Protein AF-A0A960H590-F1 (afdb_monomer)

Solvent-accessible surface area (backbone atoms only — not comparable to full-atom values): 7427 Å² total; per-residue (Å²): 130,58,73,65,61,55,49,53,28,50,52,21,27,54,49,34,53,52,32,52,53,50,29,50,54,44,60,70,56,63,64,77,76,83,58,82,88,44,58,82,53,71,83,54,59,54,64,62,56,49,19,52,51,46,10,65,77,66,76,49,52,62,70,59,20,43,52,50,48,50,51,20,40,50,33,64,75,55,20,55,53,39,43,52,43,26,50,73,19,73,45,50,67,68,58,51,52,51,51,53,65,75,45,66,83,56,75,52,66,72,60,28,49,50,51,22,50,55,50,32,56,53,56,60,49,48,63,56,55,56,58,65,75,76,111

Sequence (135 aa):
MDAIGASARSENIACARRLAAIAELYRRREVPVQDAEGRELWRIDPWAAVAAEIAASQSITAGAAESLLHNAVCLHQRLPRVAAVFAAGEVDFRTVQMIVTRTLLAVEPAVMAAIDAEVADTIRAWGGLSIYKTQ

Secondary structure (DSSP, 8-state):
--HHHHHHHHHHHHHHHHHHHHHHHHHHH-----SGGGSGGGGS-HHHHHHHHHHHHHT--HHHHHHHHHHHHHHHHH-HHHHHHHHTTSS-HHHHHHHHHHHTT--SHHHHHHHHHHHHHHHHHHHHHHHHTT-

pLDDT: mean 88.8, std 15.46, range [42.81, 98.62]

Radius of gyration: 17.21 Å; Cα contacts (8 Å, |Δi|>4): 115; chains: 1; bounding box: 35×35×58 Å

Nearest PDB structures (foldseek):
  5cwo-assembly2_B  TM=2.191E-01  e=4.228E+00  synthetic construct
  8e2i-assembly1_F  TM=2.078E-01  e=7.777E+00  Homo sapiens

Structure (mmCIF, N/CA/C/O backbone):
data_AF-A0A960H590-F1
#
_entry.id   AF-A0A960H590-F1
#
loop_
_atom_site.group_PDB
_atom_site.id
_atom_site.type_symbol
_atom_site.label_atom_id
_atom_site.label_alt_id
_atom_site.label_comp_id
_atom_site.label_asym_id
_atom_site.label_entity_id
_atom_site.label_seq_id
_atom_site.pdbx_PDB_ins_code
_atom_site.Cartn_x
_atom_site.Cartn_y
_atom_site.Cartn_z
_atom_site.occupancy
_atom_site.B_iso_or_equiv
_atom_site.auth_seq_id
_atom_site.auth_comp_id
_atom_site.auth_asym_id
_atom_site.auth_atom_id
_atom_site.pdbx_PDB_model_num
ATOM 1 N N . MET A 1 1 ? -21.307 6.253 15.480 1.00 61.31 1 MET A N 1
ATOM 2 C CA . MET A 1 1 ? -20.093 6.957 15.016 1.00 61.31 1 MET A CA 1
ATOM 3 C C . MET A 1 1 ? -20.484 8.391 14.742 1.00 61.31 1 MET A C 1
ATOM 5 O O . MET A 1 1 ? -21.526 8.587 14.125 1.00 61.31 1 MET A O 1
ATOM 9 N N . ASP A 1 2 ? -19.723 9.362 15.239 1.00 88.88 2 ASP A N 1
ATOM 10 C CA . ASP A 1 2 ? -19.942 10.768 14.893 1.00 88.88 2 ASP A CA 1
ATOM 11 C C . ASP A 1 2 ? -19.539 11.052 13.428 1.00 88.88 2 ASP A C 1
ATOM 13 O O . ASP A 1 2 ? -18.891 10.234 12.766 1.00 88.88 2 ASP A O 1
ATOM 17 N N . ALA A 1 3 ? -19.978 12.194 12.890 1.00 92.38 3 ALA A N 1
ATOM 18 C CA . ALA A 1 3 ? -19.750 12.566 11.490 1.00 92.38 3 ALA A CA 1
ATOM 19 C C . ALA A 1 3 ? -18.254 12.696 11.137 1.00 92.38 3 ALA A C 1
ATOM 21 O O . ALA A 1 3 ? -17.865 12.421 10.002 1.00 92.38 3 ALA A O 1
ATOM 22 N N . ILE A 1 4 ? -17.417 13.064 12.115 1.00 91.75 4 ILE A N 1
ATOM 23 C CA . ILE A 1 4 ? -15.966 13.201 11.952 1.00 91.75 4 ILE A CA 1
ATOM 24 C C . ILE A 1 4 ? -15.345 11.828 11.674 1.00 91.75 4 ILE A C 1
ATOM 26 O O . ILE A 1 4 ? -14.637 11.665 10.680 1.00 91.75 4 ILE A O 1
ATOM 30 N N . GLY A 1 5 ? -15.666 10.817 12.488 1.00 90.75 5 GLY A N 1
ATOM 31 C CA . GLY A 1 5 ? -15.167 9.455 12.294 1.00 90.75 5 GLY A CA 1
ATOM 32 C C . GLY A 1 5 ? -15.613 8.829 10.967 1.00 90.75 5 GLY A C 1
ATOM 33 O O . GLY A 1 5 ? -14.830 8.147 10.305 1.00 90.75 5 GLY A O 1
ATOM 34 N N . ALA A 1 6 ? -16.849 9.095 10.532 1.00 91.81 6 ALA A N 1
ATOM 35 C CA . ALA A 1 6 ? -17.350 8.616 9.240 1.00 91.81 6 ALA A CA 1
ATOM 36 C C . ALA A 1 6 ? -16.629 9.269 8.043 1.00 91.81 6 ALA A C 1
ATOM 38 O O . ALA A 1 6 ? -16.318 8.584 7.060 1.00 91.81 6 ALA A O 1
ATOM 39 N N . SER A 1 7 ? -16.325 10.570 8.133 1.00 94.88 7 SER A N 1
ATOM 40 C CA . SER A 1 7 ? -15.536 11.283 7.119 1.00 94.88 7 SER A CA 1
ATOM 41 C C . SER A 1 7 ? -14.119 10.721 7.033 1.00 94.88 7 SER A C 1
ATOM 43 O O . SER A 1 7 ? -13.684 10.330 5.952 1.00 94.88 7 SER A O 1
ATOM 45 N N . ALA A 1 8 ? -13.442 10.560 8.174 1.00 93.81 8 ALA A N 1
ATOM 46 C CA . ALA A 1 8 ? -12.092 9.999 8.229 1.00 93.81 8 ALA A CA 1
ATOM 47 C C . ALA A 1 8 ? -12.026 8.581 7.631 1.00 93.81 8 ALA A C 1
ATOM 49 O O . ALA A 1 8 ? -11.139 8.267 6.837 1.00 93.81 8 ALA A O 1
ATOM 50 N N . ARG A 1 9 ? -13.012 7.722 7.933 1.00 94.81 9 ARG A N 1
ATOM 51 C CA . ARG A 1 9 ? -13.103 6.387 7.319 1.00 94.81 9 ARG A CA 1
ATOM 52 C C . ARG A 1 9 ? -13.250 6.469 5.797 1.00 94.81 9 ARG A C 1
ATOM 54 O O . ARG A 1 9 ? -12.626 5.691 5.078 1.00 94.81 9 ARG A O 1
ATOM 61 N N . SER A 1 10 ? -14.052 7.409 5.303 1.00 97.44 10 SER A N 1
ATOM 62 C CA . SER A 1 10 ? -14.261 7.611 3.864 1.00 97.44 10 SER A CA 1
ATOM 63 C C . SER A 1 10 ? -12.991 8.102 3.161 1.00 97.44 10 SER A C 1
ATOM 65 O O . SER A 1 10 ? -12.666 7.613 2.077 1.00 97.44 10 SER A O 1
ATOM 67 N N . GLU A 1 11 ? -12.233 9.000 3.794 1.00 97.69 11 GLU A N 1
ATOM 68 C CA . GLU A 1 11 ? -10.921 9.452 3.316 1.00 97.69 11 GLU A CA 1
ATOM 69 C C . GLU A 1 11 ? -9.923 8.293 3.219 1.00 97.69 11 GLU A C 1
ATOM 71 O O . GLU A 1 11 ? -9.257 8.137 2.193 1.00 97.69 11 GLU A O 1
ATOM 76 N N . ASN A 1 12 ? -9.869 7.429 4.238 1.00 97.38 12 ASN A N 1
ATOM 77 C CA . ASN A 1 12 ? -9.002 6.250 4.238 1.00 97.38 12 ASN A CA 1
ATOM 78 C C . ASN A 1 12 ? -9.337 5.303 3.078 1.00 97.38 12 ASN A C 1
ATOM 80 O O . ASN A 1 12 ? -8.443 4.896 2.335 1.00 97.38 12 ASN A O 1
ATOM 84 N N . ILE A 1 13 ? -10.625 5.021 2.855 1.00 98.50 13 ILE A N 1
ATOM 85 C CA . ILE A 1 13 ? -11.088 4.177 1.741 1.00 98.50 13 ILE A CA 1
ATOM 86 C C . ILE A 1 13 ? -10.709 4.796 0.388 1.00 98.50 13 ILE A C 1
ATOM 88 O O . ILE A 1 13 ? -10.223 4.097 -0.506 1.00 98.50 13 ILE A O 1
ATOM 92 N N . ALA A 1 14 ? -10.915 6.103 0.212 1.00 98.56 14 ALA A N 1
ATOM 93 C CA . ALA A 1 14 ? -10.542 6.802 -1.017 1.00 98.56 14 ALA A CA 1
ATOM 94 C C . ALA A 1 14 ? -9.021 6.767 -1.250 1.00 98.56 14 ALA A C 1
ATOM 96 O O . ALA A 1 14 ? -8.561 6.521 -2.368 1.00 98.56 14 ALA A O 1
ATOM 97 N N . CYS A 1 15 ? -8.236 6.948 -0.189 1.00 98.50 15 CYS A N 1
ATOM 98 C CA . CYS A 1 15 ? -6.784 6.863 -0.232 1.00 98.50 15 CYS A CA 1
ATOM 99 C C . CYS A 1 15 ? -6.308 5.450 -0.614 1.00 98.50 15 CYS A C 1
ATOM 101 O O . CYS A 1 15 ? -5.470 5.311 -1.506 1.00 98.50 15 CYS A O 1
ATOM 103 N N . ALA A 1 16 ? -6.899 4.404 -0.031 1.00 98.62 16 ALA A N 1
ATOM 104 C CA . ALA A 1 16 ? -6.602 3.012 -0.364 1.00 98.62 16 ALA A CA 1
ATOM 105 C C . ALA A 1 16 ? -6.866 2.696 -1.841 1.00 98.62 16 ALA A C 1
ATOM 107 O O . ALA A 1 16 ? -6.008 2.125 -2.514 1.00 98.62 16 ALA A O 1
ATOM 108 N N . ARG A 1 17 ? -8.008 3.144 -2.381 1.00 98.56 17 ARG A N 1
ATOM 109 C CA . ARG A 1 17 ? -8.337 2.995 -3.811 1.00 98.56 17 ARG A CA 1
ATOM 110 C C . ARG A 1 17 ? -7.303 3.668 -4.711 1.00 98.56 17 ARG A C 1
ATOM 112 O O . ARG A 1 17 ? -6.904 3.092 -5.720 1.00 98.56 17 ARG A O 1
ATOM 119 N N . ARG A 1 18 ? -6.841 4.865 -4.336 1.00 98.12 18 ARG A N 1
ATOM 120 C CA . ARG A 1 18 ? -5.791 5.585 -5.069 1.00 98.12 18 ARG A CA 1
ATOM 121 C C . ARG A 1 18 ? -4.467 4.820 -5.061 1.00 98.12 18 ARG A C 1
ATOM 123 O O . ARG A 1 18 ? -3.856 4.686 -6.116 1.00 98.12 18 ARG A O 1
ATOM 130 N N . LEU A 1 19 ? -4.038 4.281 -3.918 1.00 98.50 19 LEU A N 1
ATOM 131 C CA . LEU A 1 19 ? -2.819 3.466 -3.852 1.00 98.50 19 LEU A CA 1
ATOM 132 C C . LEU A 1 19 ? -2.938 2.169 -4.663 1.00 98.50 19 LEU A C 1
ATOM 134 O O . LEU A 1 19 ? -1.978 1.794 -5.330 1.00 98.50 19 LEU A O 1
ATOM 138 N N . ALA A 1 20 ? -4.100 1.514 -4.650 1.00 98.56 20 ALA A N 1
ATOM 139 C CA . ALA A 1 20 ? -4.343 0.326 -5.468 1.00 98.56 20 ALA A CA 1
ATOM 140 C C . ALA A 1 20 ? -4.228 0.632 -6.968 1.00 98.56 20 ALA A C 1
ATOM 142 O O . ALA A 1 20 ? -3.589 -0.116 -7.705 1.00 98.56 20 ALA A O 1
ATOM 143 N N . ALA A 1 21 ? -4.777 1.767 -7.415 1.00 98.31 21 ALA A N 1
ATOM 144 C CA . ALA A 1 21 ? -4.652 2.213 -8.800 1.00 98.31 21 ALA A CA 1
ATOM 145 C C . ALA A 1 21 ? -3.192 2.499 -9.195 1.00 98.31 21 ALA A C 1
ATOM 147 O O . ALA A 1 21 ? -2.768 2.125 -10.286 1.00 98.31 21 ALA A O 1
ATOM 148 N N . ILE A 1 22 ? -2.410 3.112 -8.300 1.00 98.06 22 ILE A N 1
ATOM 149 C CA . ILE A 1 22 ? -0.979 3.366 -8.521 1.00 98.06 22 ILE A CA 1
ATOM 150 C C . ILE A 1 22 ? -0.193 2.054 -8.636 1.00 98.06 22 ILE A C 1
ATOM 152 O O . ILE A 1 22 ? 0.604 1.896 -9.560 1.00 98.06 22 ILE A O 1
ATOM 156 N N . ALA A 1 23 ? -0.425 1.107 -7.724 1.00 97.25 23 ALA A N 1
ATOM 157 C CA . ALA A 1 23 ? 0.250 -0.188 -7.746 1.00 97.25 23 ALA A CA 1
ATOM 158 C C . ALA A 1 23 ? -0.085 -0.981 -9.019 1.00 97.25 23 ALA A C 1
ATOM 160 O O . ALA A 1 23 ? 0.802 -1.565 -9.638 1.00 97.25 23 ALA A O 1
ATOM 161 N N . GLU A 1 24 ? -1.347 -0.953 -9.450 1.00 96.19 24 GLU A N 1
ATOM 162 C CA . GLU A 1 24 ? -1.782 -1.574 -10.701 1.00 96.19 24 GLU A CA 1
ATOM 163 C C . GLU A 1 24 ? -1.142 -0.914 -11.932 1.00 96.19 24 GLU A C 1
ATOM 165 O O . GLU A 1 24 ? -0.709 -1.616 -12.847 1.00 96.19 24 GLU A O 1
ATOM 170 N N . LEU A 1 25 ? -1.039 0.420 -11.961 1.00 94.75 25 LEU A N 1
ATOM 171 C CA . LEU A 1 25 ? -0.354 1.141 -13.038 1.00 94.75 25 LEU A CA 1
ATOM 172 C C . LEU A 1 25 ? 1.120 0.726 -13.137 1.00 94.75 25 LEU A C 1
ATOM 174 O O . LEU A 1 25 ? 1.604 0.457 -14.237 1.00 94.75 25 LEU A O 1
ATOM 178 N N . TYR A 1 26 ? 1.815 0.637 -12.001 1.00 94.62 26 TYR A N 1
ATOM 179 C CA . TYR A 1 26 ? 3.198 0.166 -11.957 1.00 94.62 26 TYR A CA 1
ATOM 180 C C . TYR A 1 26 ? 3.318 -1.284 -12.440 1.00 94.62 26 TYR A C 1
ATOM 182 O O . TYR A 1 26 ? 4.098 -1.558 -13.350 1.00 94.62 26 TYR A O 1
ATOM 190 N N . ARG A 1 27 ? 2.467 -2.191 -11.944 1.00 92.00 27 ARG A N 1
ATOM 191 C CA . ARG A 1 27 ? 2.442 -3.605 -12.358 1.00 92.00 27 ARG A CA 1
ATOM 192 C C . ARG A 1 27 ? 2.240 -3.777 -13.869 1.00 92.00 27 ARG A C 1
ATOM 194 O O . ARG A 1 27 ? 2.818 -4.676 -14.467 1.00 92.00 27 ARG A O 1
ATOM 201 N N . ARG A 1 28 ? 1.427 -2.924 -14.504 1.00 88.88 28 ARG A N 1
ATOM 202 C CA . ARG A 1 28 ? 1.226 -2.932 -15.967 1.00 88.88 28 ARG A CA 1
ATOM 203 C C . ARG A 1 28 ? 2.447 -2.464 -16.754 1.00 88.88 28 ARG A C 1
ATOM 205 O O . ARG A 1 28 ? 2.551 -2.809 -17.924 1.00 88.88 28 ARG A O 1
ATOM 212 N N . ARG A 1 29 ? 3.319 -1.653 -16.151 1.00 86.31 29 ARG A N 1
ATOM 213 C CA . ARG A 1 29 ? 4.539 -1.117 -16.777 1.00 86.31 29 ARG A CA 1
ATOM 214 C C . ARG A 1 29 ? 5.781 -1.950 -16.481 1.00 86.31 29 ARG A C 1
ATOM 216 O O . ARG A 1 29 ? 6.741 -1.865 -17.235 1.00 86.31 29 ARG A O 1
ATOM 223 N N . GLU A 1 30 ? 5.741 -2.795 -15.457 1.00 78.75 30 GLU A N 1
ATOM 224 C CA . GLU A 1 30 ? 6.778 -3.778 -15.109 1.00 78.75 30 GLU A CA 1
ATOM 225 C C . GLU A 1 30 ? 6.817 -4.984 -16.084 1.00 78.75 30 GLU A C 1
ATOM 227 O O . GLU A 1 30 ? 7.184 -6.091 -15.703 1.00 78.75 30 GLU A O 1
ATOM 232 N N . VAL A 1 31 ? 6.413 -4.806 -17.352 1.00 64.19 31 VAL A N 1
ATOM 233 C CA . VAL A 1 31 ? 6.327 -5.888 -18.350 1.00 64.19 31 VAL A CA 1
ATOM 234 C C . VAL A 1 31 ? 7.686 -6.593 -18.483 1.00 64.19 31 VAL A C 1
ATOM 236 O O . VAL A 1 31 ? 8.676 -5.940 -18.825 1.00 64.19 31 VAL A O 1
ATOM 239 N N . PRO A 1 32 ? 7.764 -7.920 -18.260 1.00 57.16 32 PRO A N 1
ATOM 240 C CA . PRO A 1 32 ? 8.978 -8.679 -18.526 1.00 57.16 32 PRO A CA 1
ATOM 241 C C . PRO A 1 32 ? 9.287 -8.631 -20.024 1.00 57.16 32 PRO A C 1
ATOM 243 O O . PRO A 1 32 ? 8.442 -8.991 -20.841 1.00 57.16 32 PRO A O 1
ATOM 246 N N . VAL A 1 33 ? 10.496 -8.207 -20.390 1.00 54.75 33 VAL A N 1
ATOM 247 C CA . VAL A 1 33 ? 10.960 -8.180 -21.785 1.00 54.75 33 VAL A CA 1
ATOM 248 C C . VAL A 1 33 ? 10.989 -9.617 -22.322 1.00 54.75 33 VAL A C 1
ATOM 250 O O . VAL A 1 33 ? 11.894 -10.381 -21.989 1.00 54.75 33 VAL A O 1
ATOM 253 N N . GLN A 1 34 ? 9.990 -10.006 -23.116 1.00 52.28 34 GLN A N 1
ATOM 254 C CA . GLN A 1 34 ? 9.937 -11.321 -23.773 1.00 52.28 34 GLN A CA 1
ATOM 255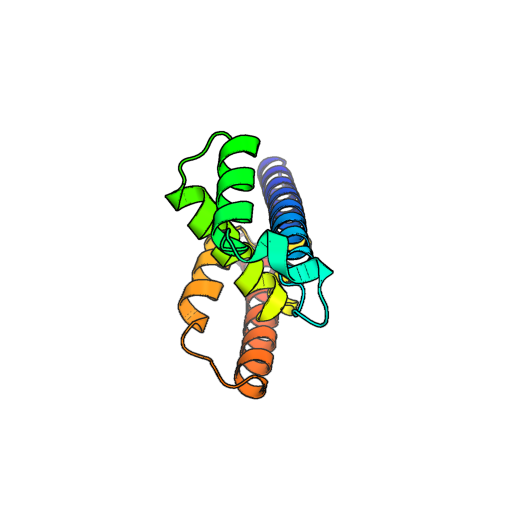 C C . GLN A 1 34 ? 10.167 -11.229 -25.296 1.00 52.28 34 GLN A C 1
ATOM 257 O O . GLN A 1 34 ? 10.474 -12.244 -25.914 1.00 52.28 34 GLN A O 1
ATOM 262 N N . ASP A 1 35 ? 10.119 -10.037 -25.902 1.00 52.09 35 ASP A N 1
ATOM 263 C CA . ASP A 1 35 ? 10.231 -9.826 -27.354 1.00 52.09 35 ASP A CA 1
ATOM 264 C C . ASP A 1 35 ? 10.534 -8.352 -27.735 1.00 52.09 35 ASP A C 1
ATOM 266 O O . ASP A 1 35 ? 10.945 -7.532 -26.907 1.00 52.09 35 ASP A O 1
ATOM 270 N N . ALA A 1 36 ? 10.474 -8.044 -29.039 1.00 59.44 36 ALA A N 1
ATOM 271 C CA . ALA A 1 36 ? 10.908 -6.785 -29.643 1.00 59.44 36 ALA A CA 1
ATOM 272 C C . ALA A 1 36 ? 10.139 -5.551 -29.138 1.00 59.44 36 ALA A C 1
ATOM 274 O O . ALA A 1 36 ? 10.721 -4.467 -29.110 1.00 59.44 36 ALA A O 1
ATOM 275 N N . GLU A 1 37 ? 8.903 -5.758 -28.696 1.00 56.59 37 GLU A N 1
ATOM 276 C CA . GLU A 1 37 ? 7.905 -4.805 -28.203 1.00 56.59 37 GLU A CA 1
ATOM 277 C C . GLU A 1 37 ? 8.233 -4.218 -26.813 1.00 56.59 37 GLU A C 1
ATOM 279 O O . GLU A 1 37 ? 7.601 -3.270 -26.355 1.00 56.59 37 GLU A O 1
ATOM 284 N N . GLY A 1 38 ? 9.237 -4.752 -26.108 1.00 55.25 38 GLY A N 1
ATOM 285 C CA . GLY A 1 38 ? 9.724 -4.180 -24.843 1.00 55.25 38 GLY A CA 1
ATOM 286 C C . GLY A 1 38 ? 10.887 -3.193 -25.002 1.00 55.25 38 GLY A C 1
ATOM 287 O O . GLY A 1 38 ? 11.285 -2.538 -24.035 1.00 55.25 38 GLY A O 1
ATOM 288 N N . ARG A 1 39 ? 11.486 -3.091 -26.199 1.00 59.47 39 ARG A N 1
ATOM 289 C CA . ARG A 1 39 ? 12.754 -2.363 -26.396 1.00 59.47 39 ARG A CA 1
ATOM 290 C C . ARG A 1 39 ? 12.589 -0.850 -26.501 1.00 59.47 39 ARG A C 1
ATOM 292 O O . ARG A 1 39 ? 13.506 -0.131 -26.110 1.00 59.47 39 ARG A O 1
ATOM 299 N N . GLU A 1 40 ? 11.457 -0.341 -26.978 1.00 60.97 40 GLU A N 1
ATOM 300 C CA . GLU A 1 40 ? 11.181 1.103 -26.974 1.00 60.97 40 GLU A CA 1
ATOM 301 C C . GLU A 1 40 ? 11.057 1.684 -25.556 1.00 60.97 40 GLU A C 1
ATOM 303 O O . GLU A 1 40 ? 11.410 2.843 -25.330 1.00 60.97 40 GLU A O 1
ATOM 308 N N . LEU A 1 41 ? 10.620 0.867 -24.593 1.00 59.03 41 LEU A N 1
ATOM 309 C CA . LEU A 1 41 ? 10.435 1.243 -23.189 1.00 59.03 41 LEU A CA 1
ATOM 310 C C . LEU A 1 41 ? 11.745 1.203 -22.383 1.00 59.03 41 LEU A C 1
ATOM 312 O O . LEU A 1 41 ? 11.819 1.799 -21.315 1.00 59.03 41 LEU A O 1
ATOM 316 N N . TRP A 1 42 ? 12.814 0.601 -22.922 1.00 61.72 42 TRP A N 1
ATOM 317 C CA . TRP A 1 42 ? 14.124 0.455 -22.261 1.00 61.72 42 TRP A CA 1
ATOM 318 C C . TRP A 1 42 ? 14.799 1.788 -21.905 1.00 61.72 42 TRP A C 1
ATOM 320 O O . TRP A 1 42 ? 15.705 1.836 -21.077 1.00 61.72 42 TRP A O 1
ATOM 330 N N . ARG A 1 43 ? 14.376 2.887 -22.544 1.00 61.38 43 ARG A N 1
ATOM 331 C CA . ARG A 1 43 ? 14.919 4.227 -22.294 1.00 61.38 43 ARG A CA 1
ATOM 332 C C . ARG A 1 43 ? 14.385 4.890 -21.027 1.00 61.38 43 ARG A C 1
ATOM 334 O O . ARG A 1 43 ? 15.009 5.850 -20.580 1.00 61.38 43 ARG A O 1
ATOM 341 N N . ILE A 1 44 ? 13.255 4.436 -20.483 1.00 69.19 44 ILE A N 1
ATOM 342 C CA . ILE A 1 44 ? 12.615 5.076 -19.332 1.00 69.19 44 ILE A CA 1
ATOM 343 C C . ILE A 1 44 ? 12.401 4.031 -18.243 1.00 69.19 44 ILE A C 1
ATOM 345 O O . ILE A 1 44 ? 11.698 3.047 -18.445 1.00 69.19 44 ILE A O 1
ATOM 349 N N . ASP A 1 45 ? 12.987 4.281 -17.075 1.00 85.38 45 ASP A N 1
ATOM 350 C CA . ASP A 1 45 ? 12.722 3.508 -15.867 1.00 85.38 45 ASP A CA 1
ATOM 351 C C . ASP A 1 45 ? 11.204 3.516 -15.557 1.00 85.38 45 ASP A C 1
ATOM 353 O O . ASP A 1 45 ? 10.628 4.598 -15.371 1.00 85.38 45 ASP A O 1
ATOM 357 N N . PRO A 1 46 ? 10.526 2.347 -15.526 1.00 87.69 46 PRO A N 1
ATOM 358 C CA . PRO A 1 46 ? 9.085 2.268 -15.283 1.00 87.69 46 PRO A CA 1
ATOM 359 C C . PRO A 1 46 ? 8.666 2.960 -13.988 1.00 87.69 46 PRO A C 1
ATOM 361 O O . PRO A 1 46 ? 7.591 3.560 -13.925 1.00 87.69 46 PRO A O 1
ATOM 364 N N . TRP A 1 47 ? 9.529 2.922 -12.972 1.00 92.12 47 TRP A N 1
ATOM 365 C CA . TRP A 1 47 ? 9.291 3.600 -11.710 1.00 92.12 47 TRP A CA 1
ATOM 366 C C . TRP A 1 47 ? 9.257 5.121 -11.878 1.00 92.12 47 TRP A C 1
ATOM 368 O O . TRP A 1 47 ? 8.253 5.749 -11.537 1.00 92.12 47 TRP A O 1
ATOM 378 N N . ALA A 1 48 ? 10.293 5.716 -12.473 1.00 92.31 48 ALA A N 1
ATOM 379 C CA . ALA A 1 48 ? 10.349 7.147 -12.763 1.00 92.31 48 ALA A CA 1
ATOM 380 C C . ALA A 1 48 ? 9.178 7.617 -13.645 1.00 92.31 48 ALA A C 1
ATOM 382 O O . ALA A 1 48 ? 8.600 8.676 -13.390 1.00 92.31 48 ALA A O 1
ATOM 383 N N . ALA A 1 49 ? 8.773 6.821 -14.641 1.00 92.50 49 ALA A N 1
ATOM 384 C CA . ALA A 1 49 ? 7.620 7.133 -15.490 1.00 92.50 49 ALA A CA 1
ATOM 385 C C . ALA A 1 49 ?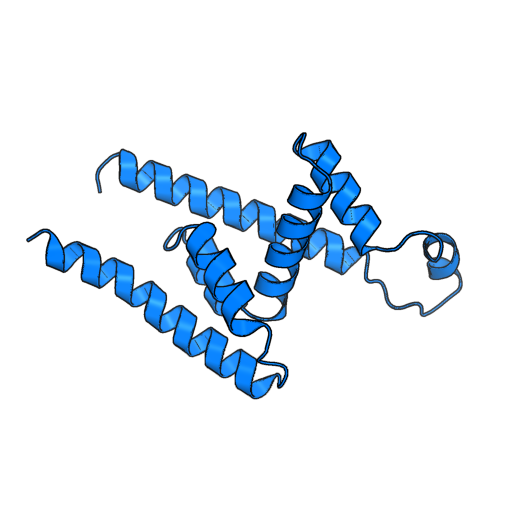 6.312 7.217 -14.687 1.00 92.50 49 ALA A C 1
ATOM 387 O O . ALA A 1 49 ? 5.519 8.143 -14.865 1.00 92.50 49 ALA A O 1
ATOM 388 N N . VAL A 1 50 ? 6.073 6.249 -13.797 1.00 94.94 50 VAL A N 1
ATOM 389 C CA . VAL A 1 50 ? 4.883 6.244 -12.934 1.00 94.94 50 VAL A CA 1
ATOM 390 C C . VAL A 1 50 ? 4.944 7.376 -11.911 1.00 94.94 50 VAL A C 1
ATOM 392 O O . VAL A 1 50 ? 3.944 8.064 -11.713 1.00 94.94 50 VAL A O 1
ATOM 395 N N . ALA A 1 51 ? 6.103 7.624 -11.298 1.00 96.38 51 ALA A N 1
ATOM 396 C CA . ALA A 1 51 ? 6.280 8.721 -10.351 1.00 96.38 51 ALA A CA 1
ATOM 397 C C . ALA A 1 51 ? 6.003 10.090 -11.002 1.00 96.38 51 ALA A C 1
ATOM 399 O O . ALA A 1 51 ? 5.307 10.919 -10.417 1.00 96.38 51 ALA A O 1
ATOM 400 N N . ALA A 1 52 ? 6.462 10.314 -12.237 1.00 95.69 52 ALA A N 1
ATOM 401 C CA . ALA A 1 52 ? 6.180 11.542 -12.979 1.00 95.69 52 ALA A CA 1
ATOM 402 C C . ALA A 1 52 ? 4.677 11.728 -13.265 1.00 95.69 52 ALA A C 1
ATOM 404 O O . ALA A 1 52 ? 4.143 12.826 -13.110 1.00 95.69 52 ALA A O 1
ATOM 405 N N . GLU A 1 53 ? 3.970 10.657 -13.625 1.00 96.50 53 GLU A N 1
ATOM 406 C CA . GLU A 1 53 ? 2.522 10.697 -13.859 1.00 96.50 53 GLU A CA 1
ATOM 407 C C . GLU A 1 53 ? 1.725 10.960 -12.573 1.00 96.50 53 GLU A C 1
ATOM 409 O O . GLU A 1 53 ? 0.771 11.744 -12.564 1.00 96.50 53 GLU A O 1
ATOM 414 N N . ILE A 1 54 ? 2.145 10.367 -11.455 1.00 97.81 54 ILE A N 1
ATOM 415 C CA . ILE A 1 54 ? 1.596 10.664 -10.129 1.00 97.81 54 ILE A CA 1
ATOM 416 C C . ILE A 1 54 ? 1.797 12.146 -9.792 1.00 97.81 54 ILE A C 1
ATOM 418 O O . ILE A 1 54 ? 0.846 12.812 -9.380 1.00 97.81 54 ILE A O 1
ATOM 422 N N . ALA A 1 55 ? 3.013 12.668 -9.980 1.00 97.75 55 ALA A N 1
ATOM 423 C CA . ALA A 1 55 ? 3.336 14.064 -9.699 1.00 97.75 55 ALA A CA 1
ATOM 424 C C . ALA A 1 55 ? 2.455 15.021 -10.515 1.00 97.75 55 ALA A C 1
ATOM 426 O O . ALA A 1 55 ? 1.862 15.942 -9.952 1.00 97.75 55 ALA A O 1
ATOM 427 N N . ALA A 1 56 ? 2.306 14.756 -11.817 1.00 97.75 56 ALA A N 1
ATOM 428 C CA . ALA A 1 56 ? 1.482 15.556 -12.717 1.00 97.75 56 ALA A CA 1
ATOM 429 C C . ALA A 1 56 ? -0.017 15.478 -12.377 1.00 97.75 56 ALA A C 1
ATOM 431 O O . ALA A 1 56 ? -0.686 16.506 -12.310 1.00 97.75 56 ALA A O 1
ATOM 432 N N . SER A 1 57 ? -0.547 14.277 -12.120 1.00 97.12 57 SER A N 1
ATOM 433 C CA . SER A 1 57 ? -1.978 14.074 -11.831 1.00 97.12 57 SER A CA 1
ATOM 434 C C . SER A 1 57 ? -2.424 14.670 -10.495 1.00 97.12 57 SER A C 1
ATOM 436 O O . SER A 1 57 ? -3.576 15.077 -10.361 1.00 97.12 57 SER A O 1
ATOM 438 N N . GLN A 1 58 ? -1.528 14.727 -9.507 1.00 95.50 58 GLN A N 1
ATOM 439 C CA . GLN A 1 58 ? -1.841 15.196 -8.154 1.00 95.50 58 GLN A CA 1
ATOM 440 C C . GLN A 1 58 ? -1.252 16.575 -7.832 1.00 95.50 58 GLN A C 1
ATOM 442 O O . GLN A 1 58 ? -1.484 17.079 -6.738 1.00 95.50 58 GLN A O 1
ATOM 447 N N . SER A 1 59 ? -0.532 17.206 -8.768 1.00 97.31 59 SER A N 1
ATOM 448 C CA . SER A 1 59 ? 0.152 18.493 -8.556 1.00 97.31 59 SER A CA 1
ATOM 449 C C . SER A 1 59 ? 1.081 18.482 -7.330 1.00 97.31 59 SER A C 1
ATOM 451 O O . SER A 1 59 ? 1.073 19.406 -6.517 1.00 97.31 59 SER A O 1
ATOM 453 N N . ILE A 1 60 ? 1.876 17.417 -7.183 1.00 97.56 60 ILE A N 1
ATOM 454 C CA . ILE A 1 60 ? 2.816 17.229 -6.064 1.00 97.56 60 ILE A CA 1
ATOM 455 C C . ILE A 1 60 ? 4.269 17.178 -6.542 1.00 97.56 60 ILE A C 1
ATOM 457 O O . ILE A 1 60 ? 4.553 17.034 -7.729 1.00 97.56 60 ILE A O 1
ATOM 461 N N . THR A 1 61 ? 5.210 17.288 -5.604 1.00 97.94 61 THR A N 1
ATOM 462 C CA . THR A 1 61 ? 6.643 17.183 -5.908 1.00 97.94 61 THR A CA 1
ATOM 463 C C . THR A 1 61 ? 7.027 15.765 -6.339 1.00 97.94 61 THR A C 1
ATOM 465 O O . THR A 1 61 ? 6.392 14.788 -5.938 1.00 97.94 61 THR A O 1
ATOM 468 N N . ALA A 1 62 ? 8.120 15.641 -7.099 1.00 95.00 62 ALA A N 1
ATOM 469 C CA . ALA A 1 62 ? 8.648 14.344 -7.531 1.00 95.00 62 ALA A CA 1
ATO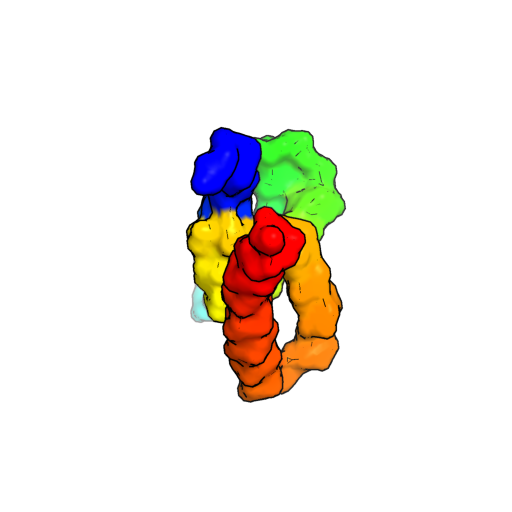M 470 C C . ALA A 1 62 ? 8.935 13.405 -6.345 1.00 95.00 62 ALA A C 1
ATOM 472 O O . ALA A 1 62 ? 8.473 12.270 -6.338 1.00 95.00 62 ALA A O 1
ATOM 473 N N . GLY A 1 63 ? 9.585 13.900 -5.284 1.00 96.88 63 GLY A N 1
ATOM 474 C CA . GLY A 1 63 ? 9.865 13.089 -4.092 1.00 96.88 63 GLY A CA 1
ATOM 475 C C . GLY A 1 63 ? 8.603 12.626 -3.350 1.00 96.88 63 GLY A C 1
ATOM 476 O O . GLY A 1 63 ? 8.561 11.511 -2.829 1.00 96.88 63 GLY A O 1
ATOM 477 N N . ALA A 1 64 ?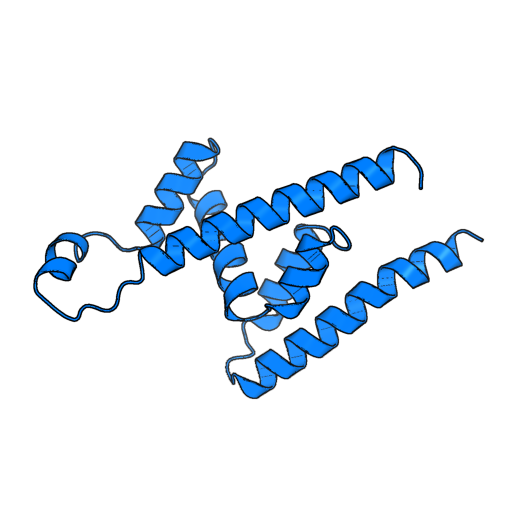 7.538 13.439 -3.330 1.00 97.69 64 ALA A N 1
ATOM 478 C CA . ALA A 1 64 ? 6.256 13.020 -2.762 1.00 97.69 64 ALA A CA 1
ATOM 479 C C . ALA A 1 64 ? 5.596 11.926 -3.615 1.00 97.69 64 ALA A C 1
ATOM 481 O O . ALA A 1 64 ? 5.047 10.965 -3.073 1.00 97.69 64 ALA A O 1
ATOM 482 N N . ALA A 1 65 ? 5.688 12.045 -4.940 1.00 98.06 65 ALA A N 1
ATOM 483 C CA . ALA A 1 65 ? 5.184 11.045 -5.869 1.00 98.06 65 ALA A CA 1
ATOM 484 C C . ALA A 1 65 ? 5.953 9.717 -5.782 1.00 98.06 65 ALA A C 1
ATOM 486 O O . ALA A 1 65 ? 5.327 8.661 -5.733 1.00 98.06 65 ALA A O 1
ATOM 487 N N . GLU A 1 66 ? 7.283 9.757 -5.679 1.00 97.19 66 GLU A N 1
ATOM 488 C CA . GLU A 1 66 ? 8.125 8.572 -5.468 1.00 97.19 66 GLU A CA 1
ATOM 489 C C . GLU A 1 66 ? 7.806 7.874 -4.146 1.00 97.19 66 GLU A C 1
ATOM 491 O O . GLU A 1 66 ? 7.631 6.656 -4.110 1.00 97.19 66 GLU A O 1
ATOM 496 N N . SER A 1 67 ? 7.667 8.634 -3.055 1.00 97.44 67 SER A N 1
ATOM 497 C CA . SER A 1 67 ? 7.270 8.070 -1.763 1.00 97.44 67 SER A CA 1
ATOM 498 C C . SER A 1 67 ? 5.888 7.415 -1.840 1.00 97.44 67 SER A C 1
ATOM 500 O O . SER A 1 67 ? 5.671 6.332 -1.288 1.00 97.44 67 SER A O 1
ATOM 502 N N . LEU A 1 68 ? 4.942 8.036 -2.548 1.00 97.88 68 LEU A N 1
ATOM 503 C CA . LEU A 1 68 ? 3.606 7.485 -2.739 1.00 97.88 68 LEU A CA 1
ATOM 504 C C . LEU A 1 68 ? 3.630 6.199 -3.575 1.00 97.88 68 LEU A C 1
ATOM 506 O O . LEU A 1 68 ? 2.980 5.226 -3.192 1.00 97.88 68 LEU A O 1
ATOM 510 N N . LEU A 1 69 ? 4.402 6.176 -4.665 1.00 98.31 69 LEU A N 1
ATOM 511 C CA . LEU A 1 69 ? 4.621 4.988 -5.488 1.00 98.31 69 LEU A CA 1
ATOM 512 C C . LEU A 1 69 ? 5.241 3.854 -4.666 1.00 98.31 69 LEU A C 1
ATOM 514 O O . LEU A 1 69 ? 4.730 2.737 -4.683 1.00 98.31 69 LEU A O 1
ATOM 518 N N . HIS A 1 70 ? 6.262 4.156 -3.862 1.00 98.06 70 HIS A N 1
ATOM 519 C CA . HIS A 1 70 ? 6.888 3.184 -2.972 1.00 98.06 70 HIS A CA 1
ATOM 520 C C . HIS A 1 70 ? 5.906 2.555 -1.994 1.00 98.06 70 HIS A C 1
ATOM 522 O O . HIS A 1 70 ? 5.840 1.330 -1.887 1.00 98.06 70 HIS A O 1
ATOM 528 N N . ASN A 1 71 ? 5.106 3.381 -1.320 1.00 98.44 71 ASN A N 1
ATOM 529 C CA . ASN A 1 71 ? 4.088 2.883 -0.405 1.00 98.44 71 ASN A CA 1
ATOM 530 C C . ASN A 1 71 ? 3.032 2.048 -1.136 1.00 98.44 71 ASN A C 1
ATOM 532 O O . ASN A 1 71 ? 2.654 0.994 -0.636 1.00 98.44 71 ASN A O 1
ATOM 536 N N . ALA A 1 72 ? 2.582 2.475 -2.320 1.00 98.25 72 ALA A N 1
ATOM 537 C CA . ALA A 1 72 ? 1.617 1.730 -3.120 1.00 98.25 72 ALA A CA 1
ATOM 538 C C . ALA A 1 72 ? 2.147 0.343 -3.511 1.00 98.25 72 ALA A C 1
ATOM 540 O O . ALA A 1 72 ? 1.472 -0.656 -3.263 1.00 98.25 72 ALA A O 1
ATOM 541 N N . VAL A 1 73 ? 3.357 0.272 -4.067 1.00 97.69 73 VAL A N 1
ATOM 542 C CA . VAL A 1 73 ? 3.979 -0.981 -4.519 1.00 97.69 73 VAL A CA 1
ATOM 543 C C . VAL A 1 73 ? 4.258 -1.907 -3.338 1.00 97.69 73 VAL A C 1
ATOM 545 O O . VAL A 1 73 ? 3.800 -3.048 -3.341 1.00 97.69 73 VAL A O 1
ATOM 548 N N . CYS A 1 74 ? 4.922 -1.415 -2.285 1.00 97.56 74 CYS A N 1
ATOM 549 C CA . CYS A 1 74 ? 5.231 -2.233 -1.110 1.00 97.56 74 CYS A CA 1
ATOM 550 C C . CYS A 1 74 ? 3.966 -2.762 -0.429 1.00 97.56 74 CYS A C 1
ATOM 552 O O . CYS A 1 74 ? 3.913 -3.939 -0.077 1.00 97.56 74 CYS A O 1
ATOM 554 N N . LEU A 1 75 ? 2.935 -1.923 -0.280 1.00 98.31 75 LEU A N 1
ATOM 555 C CA . LEU A 1 75 ? 1.671 -2.334 0.322 1.00 98.31 75 LEU A CA 1
ATOM 556 C C . LEU A 1 75 ? 1.013 -3.475 -0.466 1.00 98.31 75 LEU A C 1
ATOM 558 O O . LEU A 1 75 ? 0.616 -4.473 0.122 1.00 98.31 75 LEU A O 1
ATOM 562 N N . HIS A 1 76 ? 0.918 -3.356 -1.791 1.00 97.56 76 HIS A N 1
ATOM 563 C CA . HIS A 1 76 ? 0.166 -4.320 -2.601 1.00 97.56 76 HIS A CA 1
ATOM 564 C C . HIS A 1 76 ? 0.953 -5.589 -2.940 1.00 97.56 76 HIS A C 1
ATOM 566 O O . HIS A 1 76 ? 0.344 -6.639 -3.120 1.00 97.56 76 HIS A O 1
ATOM 572 N N . GLN A 1 77 ? 2.284 -5.518 -3.017 1.00 95.38 77 GLN A N 1
ATOM 573 C CA . GLN A 1 77 ? 3.116 -6.684 -3.323 1.00 95.38 77 GLN A CA 1
ATOM 574 C C . GLN A 1 77 ? 3.493 -7.494 -2.077 1.00 95.38 77 GLN A C 1
ATOM 576 O O . GLN A 1 77 ? 3.630 -8.711 -2.165 1.00 95.38 77 GLN A O 1
ATOM 581 N N . ARG A 1 78 ? 3.682 -6.839 -0.922 1.00 96.94 78 ARG A N 1
ATOM 582 C CA . ARG A 1 78 ? 4.249 -7.477 0.284 1.00 96.94 78 ARG A CA 1
ATOM 583 C C . ARG A 1 78 ? 3.291 -7.538 1.467 1.00 96.94 78 ARG A C 1
ATOM 585 O O . ARG A 1 78 ? 3.510 -8.344 2.364 1.00 96.94 78 ARG A O 1
ATOM 592 N N . LEU A 1 79 ? 2.269 -6.685 1.487 1.00 98.19 79 LEU A N 1
ATOM 593 C CA . LEU A 1 79 ? 1.360 -6.507 2.623 1.00 98.19 79 LEU A CA 1
ATOM 594 C C . LEU A 1 79 ? -0.132 -6.561 2.207 1.00 98.19 79 LEU A C 1
ATOM 596 O O . LEU A 1 79 ? -0.907 -5.655 2.546 1.00 98.19 79 LEU A O 1
ATOM 600 N N . PRO A 1 80 ? -0.574 -7.576 1.433 1.00 98.12 80 PRO A N 1
ATOM 601 C CA . PRO A 1 80 ? -1.934 -7.614 0.893 1.00 98.12 80 PRO A CA 1
ATOM 602 C C . PRO A 1 80 ? -3.030 -7.667 1.972 1.00 98.12 80 PRO A C 1
ATOM 604 O O . PRO A 1 80 ? -4.125 -7.140 1.756 1.00 98.12 80 PRO A O 1
ATOM 607 N N . ARG A 1 81 ? -2.777 -8.255 3.150 1.00 98.50 81 ARG A N 1
ATOM 608 C CA . ARG A 1 81 ? -3.762 -8.289 4.244 1.00 98.50 81 ARG A CA 1
ATOM 609 C C . ARG A 1 81 ? -3.886 -6.931 4.919 1.00 98.50 81 ARG A C 1
ATOM 611 O O . ARG A 1 81 ? -5.012 -6.524 5.211 1.00 98.50 81 ARG A O 1
ATOM 618 N N . VAL A 1 82 ? -2.784 -6.208 5.122 1.00 98.38 82 VAL A N 1
ATOM 619 C CA . VAL A 1 82 ? -2.829 -4.811 5.590 1.00 98.38 82 VAL A CA 1
ATOM 620 C C . VAL A 1 82 ? -3.515 -3.916 4.555 1.00 98.38 82 VAL A C 1
ATOM 622 O O . VAL A 1 82 ? -4.332 -3.072 4.931 1.00 98.38 82 VAL A O 1
ATOM 625 N N . ALA A 1 83 ? -3.274 -4.136 3.258 1.00 98.50 83 ALA A N 1
ATOM 626 C CA . ALA A 1 83 ? -3.969 -3.423 2.185 1.00 98.50 83 ALA A CA 1
ATOM 627 C C . ALA A 1 83 ? -5.495 -3.593 2.282 1.00 98.50 83 ALA A C 1
ATOM 629 O O . ALA A 1 83 ? -6.233 -2.620 2.129 1.00 98.50 83 ALA A O 1
ATOM 630 N N . ALA A 1 84 ? -5.975 -4.796 2.616 1.00 98.25 84 ALA A N 1
ATOM 631 C CA . ALA A 1 84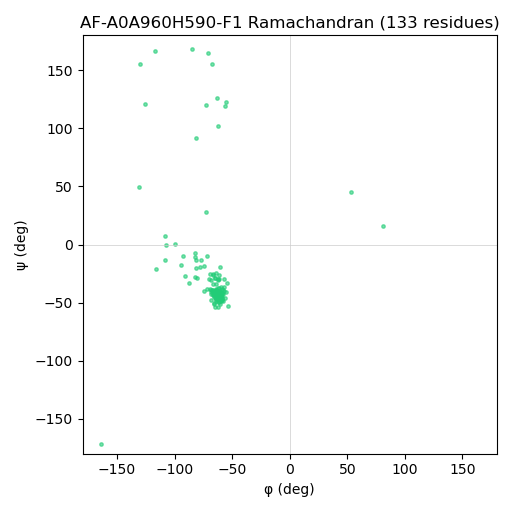 ? -7.399 -5.059 2.819 1.00 98.25 84 ALA A CA 1
ATOM 632 C C . ALA A 1 84 ? -7.982 -4.310 4.034 1.00 98.25 84 ALA A C 1
ATOM 634 O O . ALA A 1 84 ? -9.085 -3.772 3.945 1.00 98.25 84 ALA A O 1
ATOM 635 N N . VAL A 1 85 ? -7.246 -4.223 5.151 1.00 97.81 85 VAL A N 1
ATOM 636 C CA . VAL A 1 85 ? -7.666 -3.420 6.319 1.00 97.81 85 VAL A CA 1
ATOM 637 C C . VAL A 1 85 ? -7.753 -1.937 5.957 1.00 97.81 85 VAL A C 1
ATOM 639 O O . VAL A 1 85 ? -8.725 -1.255 6.290 1.00 97.81 85 VAL A O 1
ATOM 642 N N . PHE A 1 86 ? -6.758 -1.435 5.227 1.00 97.94 86 PHE A N 1
ATOM 643 C CA . PHE A 1 86 ? -6.746 -0.052 4.771 1.00 97.94 86 PHE A CA 1
ATOM 644 C C . PHE A 1 86 ? -7.899 0.243 3.802 1.00 97.94 86 PHE A C 1
ATOM 646 O O . PHE A 1 86 ? -8.585 1.253 3.944 1.00 97.94 86 PHE A O 1
ATOM 653 N N . ALA A 1 87 ? -8.188 -0.677 2.878 1.00 98.19 87 ALA A N 1
ATOM 654 C CA . ALA A 1 87 ? -9.315 -0.582 1.952 1.00 98.19 87 ALA A CA 1
ATOM 655 C C . ALA A 1 87 ? -10.685 -0.610 2.649 1.00 98.19 87 ALA A C 1
ATOM 657 O O . ALA A 1 87 ? -11.647 -0.061 2.110 1.00 98.19 87 ALA A O 1
ATOM 658 N N . ALA A 1 88 ? -10.776 -1.195 3.847 1.00 96.25 88 ALA A N 1
ATOM 659 C CA . ALA A 1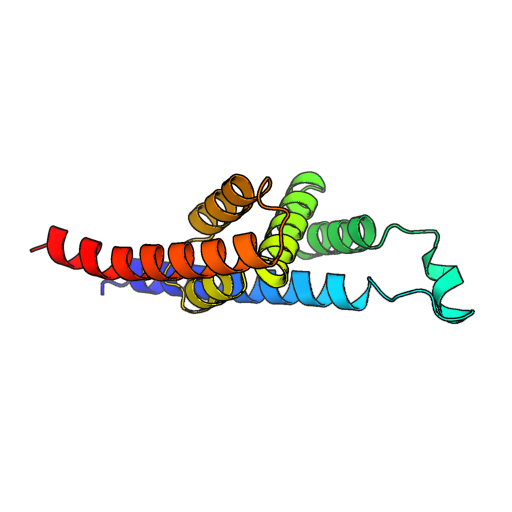 88 ? -11.962 -1.110 4.693 1.00 96.25 88 ALA A CA 1
ATOM 660 C C . ALA A 1 88 ? -12.091 0.250 5.410 1.00 96.25 88 ALA A C 1
ATOM 662 O O . ALA A 1 88 ? -13.162 0.557 5.933 1.00 96.25 88 ALA A O 1
ATOM 663 N N . GLY A 1 89 ? -11.041 1.078 5.420 1.00 95.44 89 GLY A N 1
ATOM 664 C CA . GLY A 1 89 ? -10.990 2.375 6.100 1.00 95.44 89 GLY A CA 1
ATOM 665 C C . GLY A 1 89 ? -10.690 2.290 7.598 1.00 95.44 89 GLY A C 1
ATOM 666 O O . GLY A 1 89 ? -10.951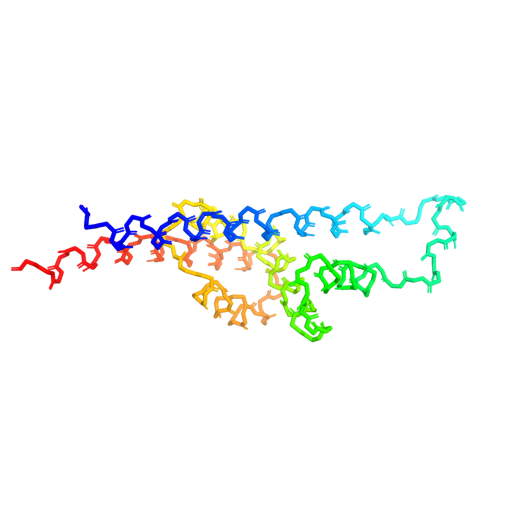 3.241 8.331 1.00 95.44 89 GLY A O 1
ATOM 667 N N . GLU A 1 90 ? -10.194 1.145 8.069 1.00 94.25 90 GLU A N 1
ATOM 668 C CA . GLU A 1 90 ? -9.980 0.864 9.497 1.00 94.25 90 GLU A CA 1
ATOM 669 C C . GLU A 1 90 ? -8.682 1.452 10.056 1.00 94.25 90 GLU A C 1
ATOM 671 O O . GLU A 1 90 ? -8.575 1.659 11.261 1.00 94.25 90 GLU A O 1
ATOM 676 N N . VAL A 1 91 ? -7.724 1.763 9.184 1.00 95.12 91 VAL A N 1
ATOM 677 C CA . VAL A 1 91 ? -6.479 2.457 9.524 1.00 95.12 91 VAL A CA 1
ATOM 678 C C . VAL A 1 91 ? -6.258 3.624 8.577 1.00 95.12 91 VAL A C 1
ATOM 680 O O . VAL A 1 91 ? -6.768 3.620 7.456 1.00 95.12 91 VAL A O 1
ATOM 683 N N . ASP A 1 92 ? -5.502 4.623 9.022 1.00 95.56 92 ASP A N 1
ATOM 684 C CA . ASP A 1 92 ? -5.127 5.752 8.180 1.00 95.56 92 ASP A CA 1
ATOM 685 C C . ASP A 1 92 ? -3.874 5.459 7.336 1.00 95.56 92 ASP A C 1
ATOM 687 O O . ASP A 1 92 ? -3.144 4.480 7.539 1.00 95.56 92 ASP A O 1
ATOM 691 N N . PHE A 1 93 ? -3.609 6.332 6.363 1.00 96.88 93 PHE A N 1
ATOM 692 C CA . PHE A 1 93 ? -2.447 6.181 5.489 1.00 96.88 93 PHE A CA 1
ATOM 693 C C . PHE A 1 93 ? -1.112 6.320 6.241 1.00 96.88 93 PHE A C 1
ATOM 695 O O . PHE A 1 93 ? -0.122 5.696 5.865 1.00 96.88 93 PHE A O 1
ATOM 702 N N . ARG A 1 94 ? -1.066 7.085 7.335 1.00 96.12 94 ARG A N 1
ATOM 703 C CA . ARG A 1 94 ? 0.154 7.271 8.129 1.00 96.12 94 ARG A CA 1
ATOM 704 C C . ARG A 1 94 ? 0.548 5.976 8.842 1.00 96.12 94 ARG A C 1
ATOM 706 O O . ARG A 1 94 ? 1.731 5.632 8.868 1.00 96.12 94 ARG A O 1
ATOM 713 N N . THR A 1 95 ? -0.417 5.240 9.388 1.00 96.75 95 THR A N 1
ATOM 714 C CA . THR A 1 95 ? -0.213 3.900 9.947 1.00 96.75 95 THR A CA 1
ATOM 715 C C . THR A 1 95 ? 0.321 2.952 8.878 1.00 96.75 95 THR A C 1
ATOM 717 O O . THR A 1 95 ? 1.296 2.243 9.125 1.00 96.75 95 THR A O 1
ATOM 720 N N . VAL A 1 96 ? -0.240 2.989 7.668 1.00 97.88 96 VAL A N 1
ATOM 721 C CA . VAL A 1 96 ? 0.242 2.179 6.538 1.00 97.88 96 VAL A CA 1
ATOM 722 C C . VAL A 1 96 ? 1.703 2.493 6.198 1.00 97.88 96 VAL A C 1
ATOM 724 O O . VAL A 1 96 ? 2.512 1.571 6.109 1.00 97.88 96 VAL A O 1
ATOM 727 N N . GLN A 1 97 ? 2.077 3.771 6.080 1.00 97.88 97 GLN A N 1
ATOM 728 C CA . GLN A 1 97 ? 3.468 4.173 5.818 1.00 97.88 97 GLN A CA 1
ATOM 729 C C . GLN A 1 97 ? 4.434 3.674 6.901 1.00 97.88 97 GLN A C 1
ATOM 731 O O . GLN A 1 97 ? 5.556 3.249 6.604 1.00 97.88 97 GLN A O 1
ATOM 736 N N . MET A 1 98 ? 3.999 3.698 8.164 1.00 97.94 98 MET A N 1
ATOM 737 C CA . MET A 1 98 ? 4.784 3.179 9.282 1.00 97.94 98 MET A CA 1
ATOM 738 C C . MET A 1 98 ? 5.012 1.671 9.146 1.00 97.94 98 MET A C 1
ATOM 740 O O . MET A 1 98 ? 6.145 1.218 9.305 1.00 97.94 98 MET A O 1
ATOM 744 N N . ILE A 1 99 ? 3.965 0.907 8.824 1.00 97.62 99 ILE A N 1
ATOM 745 C CA . ILE A 1 99 ? 4.050 -0.546 8.630 1.00 97.62 99 ILE A CA 1
ATOM 746 C C . ILE A 1 99 ? 4.986 -0.875 7.463 1.00 97.62 99 ILE A C 1
ATOM 748 O O . ILE A 1 99 ? 5.907 -1.673 7.635 1.00 97.62 99 ILE A O 1
ATOM 752 N N . VAL A 1 100 ? 4.812 -0.223 6.308 1.00 97.81 100 VAL A N 1
ATOM 753 C CA . VAL A 1 100 ? 5.692 -0.395 5.138 1.00 97.81 100 VAL A CA 1
ATOM 754 C C . VAL A 1 100 ? 7.150 -0.170 5.537 1.00 97.81 100 VAL A C 1
ATOM 756 O O . VAL A 1 100 ? 7.981 -1.055 5.359 1.00 97.81 100 VAL A O 1
ATOM 759 N N . THR A 1 101 ? 7.449 0.965 6.174 1.00 97.38 101 THR A N 1
ATOM 760 C CA . THR A 1 101 ? 8.817 1.320 6.586 1.00 97.38 101 THR A CA 1
ATOM 761 C C . THR A 1 101 ? 9.412 0.300 7.563 1.00 97.38 101 THR A C 1
ATOM 763 O O . THR A 1 101 ? 10.576 -0.079 7.443 1.00 97.38 101 THR A O 1
ATOM 766 N N . ARG A 1 102 ? 8.627 -0.173 8.539 1.00 97.31 102 ARG A N 1
ATOM 767 C CA . ARG A 1 102 ? 9.102 -1.104 9.578 1.00 97.31 102 ARG A CA 1
ATOM 768 C C . ARG A 1 102 ? 9.301 -2.528 9.078 1.00 97.31 102 ARG A C 1
ATOM 770 O O . ARG A 1 102 ? 10.028 -3.286 9.711 1.00 97.31 102 ARG A O 1
ATOM 777 N N . THR A 1 103 ? 8.699 -2.877 7.949 1.00 96.88 103 THR A N 1
ATOM 778 C CA . THR A 1 103 ? 8.784 -4.218 7.365 1.00 96.88 103 THR A CA 1
ATOM 779 C C . THR A 1 103 ? 9.799 -4.310 6.226 1.00 96.88 103 THR A C 1
ATOM 781 O O . THR A 1 103 ? 10.011 -5.391 5.685 1.00 96.88 103 THR A O 1
ATOM 784 N N . LEU A 1 104 ? 10.506 -3.225 5.881 1.00 92.94 104 LEU A N 1
ATOM 785 C CA . LEU A 1 104 ? 11.455 -3.208 4.757 1.00 92.94 104 LEU A CA 1
ATOM 786 C C . LEU A 1 104 ? 12.571 -4.260 4.846 1.00 92.94 104 LEU A C 1
ATOM 788 O O . LEU A 1 104 ? 13.003 -4.747 3.809 1.00 92.94 104 LEU A O 1
ATOM 792 N N . LEU A 1 105 ? 12.993 -4.649 6.052 1.00 94.75 105 LEU A N 1
ATOM 793 C CA . LEU A 1 105 ? 14.064 -5.634 6.254 1.00 94.75 105 LEU A CA 1
ATOM 794 C C . LEU A 1 105 ? 13.601 -7.098 6.143 1.00 94.75 105 LEU A C 1
ATOM 796 O O . LEU A 1 105 ? 14.434 -8.000 6.096 1.00 94.75 105 LEU A O 1
ATOM 800 N N . ALA A 1 106 ? 12.291 -7.353 6.097 1.00 93.56 106 ALA A N 1
ATOM 801 C CA . ALA A 1 106 ? 11.746 -8.697 5.929 1.00 93.56 106 ALA A CA 1
ATOM 802 C C . ALA A 1 106 ? 11.764 -9.096 4.444 1.00 93.56 106 ALA A C 1
ATOM 804 O O . ALA A 1 106 ? 10.836 -8.788 3.693 1.00 93.56 106 ALA A O 1
ATOM 805 N N . VAL A 1 107 ? 12.851 -9.745 4.023 1.00 92.38 107 VAL A N 1
ATOM 806 C CA . VAL A 1 107 ? 13.088 -10.132 2.619 1.00 92.38 107 VAL A CA 1
ATOM 807 C C . VAL A 1 107 ? 12.570 -11.527 2.266 1.00 92.38 107 VAL A C 1
ATOM 809 O O . VAL A 1 107 ? 12.227 -11.769 1.115 1.00 92.38 107 VAL A O 1
ATOM 812 N N . GLU A 1 108 ? 12.497 -12.433 3.243 1.00 96.44 108 GLU A N 1
ATOM 813 C CA . GLU A 1 108 ? 12.030 -13.809 3.043 1.00 96.44 108 GLU A CA 1
ATOM 814 C C . GLU A 1 108 ? 10.502 -13.828 2.837 1.00 96.44 108 GLU A C 1
ATOM 816 O O . GLU A 1 108 ? 9.776 -13.405 3.747 1.00 96.44 108 GLU A O 1
ATOM 821 N N . PRO A 1 109 ? 9.983 -14.318 1.689 1.00 94.56 109 PRO A N 1
ATOM 822 C CA . PRO A 1 109 ? 8.552 -14.273 1.381 1.00 94.56 109 PRO A CA 1
ATOM 823 C C . PRO A 1 109 ? 7.655 -14.915 2.442 1.00 94.56 109 PRO A C 1
ATOM 825 O O . PRO A 1 109 ? 6.617 -14.350 2.785 1.00 94.56 109 PRO A O 1
ATOM 828 N N . ALA A 1 110 ? 8.057 -16.060 3.005 1.00 96.06 110 ALA A N 1
ATOM 829 C CA . ALA A 1 110 ? 7.268 -16.735 4.036 1.00 96.06 110 ALA A CA 1
ATOM 830 C C . ALA A 1 110 ? 7.198 -15.918 5.339 1.00 96.06 110 ALA A C 1
ATOM 832 O O . ALA A 1 110 ? 6.136 -15.807 5.954 1.00 96.06 110 ALA A O 1
ATOM 833 N N . VAL A 1 111 ? 8.315 -15.295 5.729 1.00 97.06 111 VAL A N 1
ATOM 834 C CA . VAL A 1 111 ? 8.387 -14.414 6.905 1.00 97.06 111 VAL A CA 1
ATOM 835 C C . VAL A 1 111 ? 7.548 -13.159 6.679 1.00 97.06 111 VAL A C 1
ATOM 837 O O . VAL A 1 111 ? 6.787 -12.762 7.556 1.00 97.06 111 VAL A O 1
ATOM 840 N N . MET A 1 112 ? 7.635 -12.554 5.494 1.00 97.75 112 MET A N 1
ATOM 841 C CA . MET A 1 112 ? 6.846 -11.373 5.148 1.00 97.75 112 MET A CA 1
ATOM 842 C C . MET A 1 112 ? 5.339 -11.671 5.156 1.00 97.75 112 MET A C 1
ATOM 844 O O . MET A 1 112 ? 4.567 -10.877 5.684 1.00 97.75 112 MET A O 1
ATOM 848 N N . ALA A 1 113 ? 4.912 -12.832 4.649 1.00 97.69 113 ALA A N 1
ATOM 849 C CA . ALA A 1 113 ? 3.508 -13.241 4.685 1.00 97.69 113 ALA A CA 1
ATOM 850 C C . ALA A 1 113 ? 2.987 -13.450 6.120 1.00 97.69 113 ALA A C 1
ATOM 852 O O . ALA A 1 113 ? 1.853 -13.074 6.425 1.00 97.69 113 ALA A O 1
ATOM 853 N N . ALA A 1 114 ? 3.811 -14.013 7.012 1.00 98.06 114 ALA A N 1
ATOM 854 C CA . ALA A 1 114 ? 3.476 -14.137 8.430 1.00 98.06 114 ALA A CA 1
ATOM 855 C C . ALA A 1 114 ? 3.359 -12.759 9.104 1.00 98.06 114 ALA A C 1
ATOM 857 O O . ALA A 1 114 ? 2.368 -12.487 9.779 1.00 98.06 114 ALA A O 1
ATOM 858 N N . ILE A 1 115 ? 4.311 -11.857 8.841 1.00 98.19 115 ILE A N 1
ATOM 859 C CA . ILE A 1 115 ? 4.276 -10.474 9.336 1.00 98.19 115 ILE A CA 1
ATOM 860 C C . ILE A 1 115 ? 3.018 -9.744 8.848 1.00 98.19 115 ILE A C 1
ATOM 862 O O . ILE A 1 115 ? 2.339 -9.111 9.650 1.00 98.19 115 ILE A O 1
ATOM 866 N N . ASP A 1 116 ? 2.682 -9.830 7.558 1.00 98.50 116 ASP A N 1
ATOM 867 C CA . ASP A 1 116 ? 1.469 -9.214 7.002 1.00 98.50 116 ASP A CA 1
ATOM 868 C C . ASP A 1 116 ? 0.206 -9.721 7.712 1.00 98.50 116 ASP A C 1
ATOM 870 O O . ASP A 1 116 ? -0.671 -8.934 8.073 1.00 98.50 116 ASP A O 1
ATOM 874 N N . ALA A 1 117 ? 0.132 -11.030 7.971 1.00 98.31 117 ALA A N 1
ATOM 875 C CA . ALA A 1 117 ? -0.979 -11.630 8.695 1.00 98.31 117 ALA A CA 1
ATOM 876 C C . ALA A 1 117 ? -1.107 -11.105 10.128 1.00 98.31 117 ALA A C 1
ATOM 878 O O . ALA A 1 117 ? -2.171 -10.605 10.498 1.00 98.31 117 ALA A O 1
ATOM 879 N N . GLU A 1 118 ? -0.028 -11.172 10.906 1.00 97.88 118 GLU A N 1
ATOM 880 C CA . GLU A 1 118 ? -0.016 -10.748 12.309 1.00 97.88 118 GLU A CA 1
ATOM 881 C C . GLU A 1 118 ? -0.282 -9.249 12.462 1.00 97.88 118 GLU A C 1
ATOM 883 O O . GLU A 1 118 ? -1.061 -8.830 13.326 1.00 97.88 118 GLU A O 1
ATOM 888 N N . VAL A 1 119 ? 0.324 -8.425 11.603 1.00 97.38 119 VAL A N 1
ATOM 889 C CA . VAL A 1 119 ? 0.104 -6.978 11.614 1.00 97.38 119 VAL A CA 1
ATOM 890 C C . VAL A 1 119 ? -1.345 -6.670 11.265 1.00 97.38 119 VAL A C 1
ATOM 892 O O . VAL A 1 119 ? -1.971 -5.902 11.993 1.00 97.38 119 VAL A O 1
ATOM 895 N N . ALA A 1 120 ? -1.902 -7.279 10.211 1.00 97.38 120 ALA A N 1
ATOM 896 C CA . ALA A 1 120 ? -3.290 -7.057 9.812 1.00 97.38 120 ALA A CA 1
ATOM 897 C C . ALA A 1 120 ? -4.283 -7.435 10.923 1.00 97.38 120 ALA A C 1
ATOM 899 O O . ALA A 1 120 ? -5.241 -6.701 11.167 1.00 97.38 120 ALA A O 1
ATOM 900 N N . ASP A 1 121 ? -4.056 -8.548 11.618 1.00 96.06 121 ASP A N 1
ATOM 901 C CA . ASP A 1 121 ? -4.922 -8.985 12.716 1.00 96.06 121 ASP A CA 1
ATOM 902 C C . ASP A 1 121 ? -4.787 -8.049 13.934 1.00 96.06 121 ASP A C 1
ATOM 904 O O . ASP A 1 121 ? -5.790 -7.659 14.537 1.00 96.06 121 ASP A O 1
ATOM 908 N N . THR A 1 122 ? -3.567 -7.584 14.224 1.00 94.69 122 THR A N 1
ATOM 909 C CA . THR A 1 122 ? -3.292 -6.615 15.297 1.00 94.69 122 THR A CA 1
ATOM 910 C C . THR A 1 122 ? -4.001 -5.281 15.065 1.00 94.69 122 THR A C 1
ATOM 912 O O . THR A 1 122 ? -4.672 -4.773 15.965 1.00 94.69 122 THR A O 1
ATOM 915 N N . ILE A 1 123 ? -3.888 -4.701 13.866 1.00 93.50 123 ILE A N 1
ATOM 916 C CA . ILE A 1 123 ? -4.475 -3.383 13.586 1.00 93.50 123 ILE A CA 1
ATOM 917 C C . ILE A 1 123 ? -6.008 -3.417 13.525 1.00 93.50 123 ILE A C 1
ATOM 919 O O . ILE A 1 123 ? -6.645 -2.442 13.919 1.00 93.50 123 ILE A O 1
ATOM 923 N N . ARG A 1 124 ? -6.623 -4.541 13.124 1.00 90.19 124 ARG A N 1
ATOM 924 C CA . ARG A 1 124 ? -8.087 -4.719 13.215 1.00 90.19 124 ARG A CA 1
ATOM 925 C C . ARG A 1 124 ? -8.569 -4.652 14.662 1.00 90.19 124 ARG A C 1
ATOM 927 O O . ARG A 1 124 ? -9.597 -4.040 14.953 1.00 90.19 124 ARG A O 1
ATOM 934 N N . ALA A 1 125 ? -7.813 -5.242 15.588 1.00 85.12 125 ALA A N 1
ATOM 935 C CA . ALA A 1 125 ? -8.162 -5.245 17.005 1.00 85.12 125 ALA A CA 1
ATOM 936 C C . ALA A 1 125 ? -8.110 -3.842 17.644 1.00 85.12 125 ALA A C 1
ATOM 938 O O . ALA A 1 125 ? -8.835 -3.580 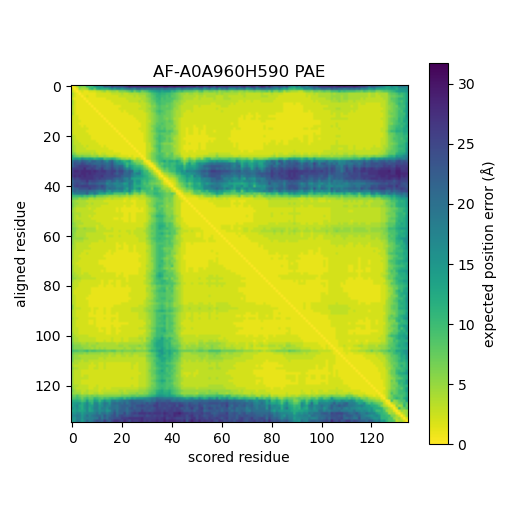18.607 1.00 85.12 125 ALA A O 1
ATOM 939 N N . TRP A 1 126 ? -7.317 -2.906 17.104 1.00 82.62 126 TRP A N 1
ATOM 940 C CA . TRP A 1 126 ? -7.233 -1.532 17.624 1.00 82.62 126 TRP A CA 1
ATOM 941 C C . TRP A 1 126 ? -8.564 -0.781 17.551 1.00 82.62 126 TRP A C 1
ATOM 943 O O . TRP A 1 126 ? -8.903 -0.058 18.490 1.00 82.62 126 TRP A O 1
ATOM 953 N N . GLY A 1 127 ? -9.348 -0.995 16.487 1.00 64.69 127 G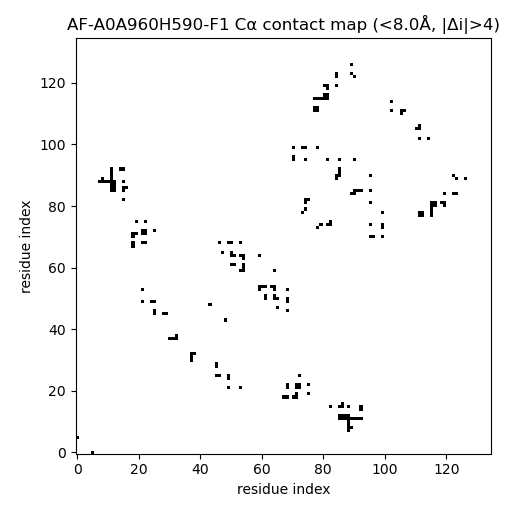LY A N 1
ATOM 954 C CA . GLY A 1 127 ? -10.683 -0.407 16.352 1.00 64.69 127 GLY A CA 1
ATOM 955 C C . GLY A 1 127 ? -11.627 -0.834 17.481 1.00 64.69 127 GLY A C 1
ATOM 956 O O . GLY A 1 127 ? -12.386 -0.014 17.994 1.00 64.69 127 GLY A O 1
ATOM 957 N N . GLY A 1 128 ? -11.515 -2.087 17.937 1.00 60.12 128 GLY A N 1
ATOM 958 C CA . GLY A 1 128 ? -12.231 -2.591 19.111 1.00 60.12 128 GLY A CA 1
ATOM 959 C C . GLY A 1 128 ? -11.745 -1.951 20.413 1.00 60.12 128 GLY A C 1
ATOM 960 O O . GLY A 1 128 ? -12.556 -1.453 21.191 1.00 60.12 128 GLY A O 1
ATOM 961 N N . LEU A 1 129 ? -10.424 -1.883 20.634 1.00 56.22 129 LEU A N 1
ATOM 962 C CA . LEU A 1 129 ? -9.843 -1.275 21.842 1.00 56.22 129 LEU A CA 1
ATOM 963 C C . LEU A 1 129 ? -10.164 0.221 21.995 1.00 56.22 129 LEU A C 1
ATOM 965 O O . LEU A 1 129 ? -10.266 0.701 23.125 1.00 56.22 129 LEU A O 1
ATOM 969 N N . SER A 1 130 ? -10.332 0.960 20.895 1.00 54.12 130 SER A N 1
ATOM 970 C CA . SER A 1 130 ? -10.717 2.375 20.956 1.00 54.12 130 SER A CA 1
ATOM 971 C C . SER A 1 130 ? -12.135 2.570 21.499 1.00 54.12 130 SER A C 1
ATOM 973 O O . SER A 1 130 ? -12.370 3.548 22.198 1.00 54.12 130 SER A O 1
ATOM 975 N N . ILE A 1 131 ? -13.062 1.647 21.222 1.00 53.34 131 ILE A N 1
ATOM 976 C CA . ILE A 1 131 ? -14.453 1.720 21.701 1.00 53.34 131 ILE A CA 1
ATOM 977 C C . ILE A 1 131 ? -14.518 1.438 23.207 1.00 53.34 131 ILE A C 1
ATOM 979 O O . ILE A 1 131 ? -15.249 2.112 23.928 1.00 53.34 131 ILE A O 1
ATOM 983 N N . TYR A 1 132 ? -13.707 0.495 23.699 1.00 48.03 132 TYR A N 1
ATOM 984 C CA . TYR A 1 132 ? -13.638 0.171 25.128 1.00 48.03 132 TYR A CA 1
ATOM 985 C C . TYR A 1 132 ? -13.057 1.297 25.991 1.00 48.03 132 TYR A C 1
ATOM 987 O O . TYR A 1 132 ? -13.373 1.368 27.170 1.00 48.03 132 TYR A O 1
ATOM 995 N N . LYS A 1 133 ? -12.214 2.178 25.437 1.00 46.00 133 LYS A N 1
ATOM 996 C CA . LYS A 1 133 ? -11.614 3.298 26.186 1.00 46.00 133 LYS A CA 1
ATOM 997 C C . LYS A 1 133 ? -12.520 4.527 26.316 1.00 46.00 133 LYS A C 1
ATOM 999 O O . LYS A 1 133 ? -12.132 5.481 26.982 1.00 46.00 133 LYS A O 1
ATOM 1004 N N . THR A 1 134 ? -13.672 4.543 25.648 1.00 52.00 134 THR A N 1
ATOM 1005 C CA . THR A 1 134 ? -14.623 5.673 25.667 1.00 52.00 134 THR A CA 1
ATOM 1006 C C . THR A 1 134 ? -15.898 5.354 26.466 1.00 52.00 134 THR A C 1
ATOM 1008 O O . THR A 1 134 ? -16.834 6.149 26.452 1.00 52.00 134 THR A O 1
ATOM 1011 N N . GLN A 1 135 ? -15.938 4.212 27.160 1.00 42.81 135 GLN A N 1
ATOM 1012 C CA . GLN A 1 135 ? -16.956 3.858 28.160 1.00 42.81 135 GLN A CA 1
ATOM 1013 C C . GLN A 1 135 ? -16.354 3.944 29.561 1.00 42.81 135 GLN A C 1
ATOM 1015 O O . GLN A 1 135 ? -17.101 4.341 30.479 1.00 42.81 135 GLN A O 1
#

Foldseek 3Di:
DDPVLVVLLVVLLVLLVVLLVLQVQLVVLPDDPPDPVCVVVVVDDSLQVSLVVQCVVVVHDSVVSSLSSLLSNLCVVQQVLLSVCSNSSLDHVVVSSVLSVVCVPVPDNVSSVVSSVVVSVVSNCVSVVVVVVVD

Mean predicted aligned error: 6.22 Å